Protein AF-A0A6G4CNN3-F1 (afdb_monomer_lite)

Organism: Clostridium botulinum (NCBI:txid1491)

pLDDT: mean 76.94, std 12.91, range [40.16, 95.25]

Sequence (153 aa):
MSLQIGDLIPLQGLTKEDKKKLVNIVNKAEANQSTIKTNIINSLNNKLKTNLKTDSSWIDIQNAINSTTVVNHAKGMFYGSSPYEIKINFKPNVIILKNNANGNIDKWCYPEDTFEHHNTISINRYDNYTSLSYRYANGGTLNLDGYSWEVWE

Secondary structure (DSSP, 8-state):
----GGG-TT-TT--HHHHHHHHHHHHHHHHHHHHHHHHHHHHHHHHH-----TT--HHHHHHHHHH-----EEEEE--SBS-EEE--SS--SEEEEEETTT--EEEEE-SS----TT-SEEEEE-SS-EEEEE-SSS-PPPB-TTEEEEEE-

Structure (mmCIF, N/CA/C/O backbone):
data_AF-A0A6G4CNN3-F1
#
_entry.id   AF-A0A6G4CNN3-F1
#
loop_
_atom_site.group_PDB
_atom_site.id
_atom_site.type_symbol
_atom_site.label_atom_id
_atom_site.label_alt_id
_atom_site.label_comp_id
_atom_site.label_asym_id
_atom_site.label_entity_id
_atom_site.label_seq_id
_atom_site.pdbx_PDB_ins_code
_atom_site.Cartn_x
_atom_site.Cartn_y
_atom_site.Cartn_z
_atom_site.occupancy
_atom_site.B_iso_or_equiv
_atom_site.auth_seq_id
_atom_site.auth_comp_id
_atom_site.auth_asym_id
_atom_site.auth_atom_id
_atom_site.pdbx_PDB_model_num
ATOM 1 N N . MET A 1 1 ? -25.357 1.302 20.147 1.00 57.38 1 MET A N 1
ATOM 2 C CA . MET A 1 1 ? -26.498 0.953 21.024 1.00 57.38 1 MET A CA 1
ATOM 3 C C . MET A 1 1 ? -26.129 1.466 22.413 1.00 57.38 1 MET A C 1
ATOM 5 O O . MET A 1 1 ? -24.951 1.684 22.622 1.00 57.38 1 MET A O 1
ATOM 9 N N . SER A 1 2 ? -27.062 1.789 23.306 1.00 67.44 2 SER A N 1
ATOM 10 C CA . SER A 1 2 ? -26.706 2.127 24.695 1.00 67.44 2 SER A CA 1
ATOM 11 C C . SER A 1 2 ? -27.382 1.119 25.599 1.00 67.44 2 SER A C 1
ATOM 13 O O . SER A 1 2 ? -28.610 1.012 25.548 1.00 67.44 2 SER A O 1
ATOM 15 N N . LEU A 1 3 ? -26.609 0.407 26.409 1.00 73.62 3 LEU A N 1
ATOM 16 C CA . LEU A 1 3 ? -27.160 -0.503 27.399 1.00 73.62 3 LEU A CA 1
ATOM 17 C C . LEU A 1 3 ? -27.951 0.278 28.444 1.00 73.62 3 LEU A C 1
ATOM 19 O O . LEU A 1 3 ? -27.566 1.376 28.867 1.00 73.62 3 LEU A O 1
ATOM 23 N N . GLN A 1 4 ? -29.051 -0.321 28.873 1.00 76.06 4 GLN A N 1
ATOM 24 C CA . GLN A 1 4 ? -29.856 0.113 29.998 1.00 76.06 4 GLN A CA 1
ATOM 25 C C . GLN A 1 4 ? -29.676 -0.849 31.175 1.00 76.06 4 GLN A C 1
ATOM 27 O O . GLN A 1 4 ? -29.253 -1.991 31.036 1.00 76.06 4 GLN A O 1
ATOM 32 N N . ILE A 1 5 ? -30.028 -0.397 32.381 1.00 61.31 5 ILE A N 1
ATOM 33 C CA . ILE A 1 5 ? -29.951 -1.231 33.596 1.00 61.31 5 ILE A CA 1
ATOM 34 C C . ILE A 1 5 ? -30.815 -2.500 33.457 1.00 61.31 5 ILE A C 1
ATOM 36 O O . ILE A 1 5 ? -30.475 -3.537 34.028 1.00 61.31 5 ILE A O 1
ATOM 40 N N . GLY A 1 6 ? -31.896 -2.423 32.6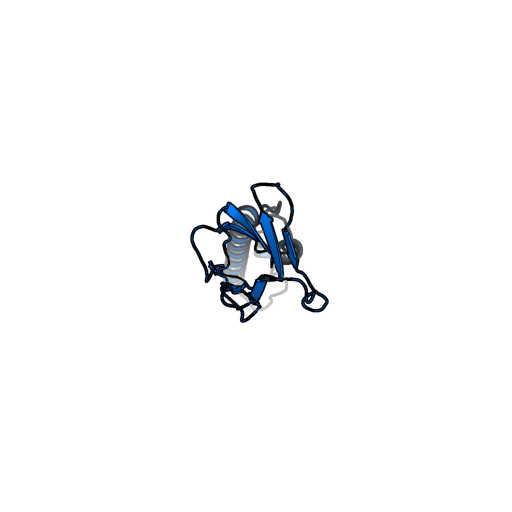72 1.00 65.00 6 GLY A N 1
ATOM 41 C CA . GLY A 1 6 ? -32.757 -3.553 32.321 1.00 65.00 6 GLY A CA 1
ATOM 42 C C . GLY A 1 6 ? -32.074 -4.639 31.486 1.00 65.00 6 GLY A C 1
ATOM 43 O O . GLY A 1 6 ? -32.604 -5.734 31.408 1.00 65.00 6 GLY A O 1
ATOM 44 N N . ASP A 1 7 ? -30.883 -4.399 30.939 1.00 67.06 7 ASP A N 1
ATOM 45 C CA . ASP A 1 7 ? -30.147 -5.402 30.160 1.00 67.06 7 ASP A CA 1
ATOM 46 C C . ASP A 1 7 ? -29.249 -6.288 31.054 1.00 67.06 7 ASP A C 1
ATOM 48 O O . ASP A 1 7 ? -28.729 -7.311 30.619 1.00 67.06 7 ASP A O 1
ATOM 52 N N . LEU A 1 8 ? -29.094 -5.938 32.343 1.00 64.06 8 LEU A N 1
ATOM 53 C CA . LEU A 1 8 ? -28.250 -6.637 33.330 1.00 64.06 8 LEU A CA 1
ATOM 54 C C . LEU A 1 8 ? -29.024 -7.638 34.218 1.00 64.06 8 LEU A C 1
ATOM 56 O O . LEU A 1 8 ? -28.629 -7.912 35.360 1.00 64.06 8 LEU A O 1
ATOM 60 N N . ILE A 1 9 ? -30.143 -8.178 33.724 1.00 57.53 9 ILE A N 1
ATOM 61 C CA . ILE A 1 9 ? -31.110 -8.978 34.502 1.00 57.53 9 ILE A CA 1
ATOM 62 C C . ILE A 1 9 ? -30.532 -10.232 35.208 1.00 57.53 9 ILE A C 1
ATOM 64 O O . ILE A 1 9 ? -31.046 -10.533 36.287 1.00 57.53 9 ILE A O 1
ATOM 68 N N . PRO A 1 10 ? -29.450 -10.922 34.773 1.00 62.94 10 PRO A N 1
ATOM 69 C CA . PRO A 1 10 ? -28.982 -12.105 35.501 1.00 62.94 10 PRO A CA 1
ATOM 70 C C . PRO A 1 10 ? -27.947 -11.816 36.606 1.00 62.94 10 PRO A C 1
ATOM 72 O O . PRO A 1 10 ? -27.576 -12.734 37.332 1.00 62.94 10 PRO A O 1
ATOM 75 N N . LEU A 1 11 ? -27.477 -10.573 36.788 1.00 62.88 11 LEU A N 1
ATOM 76 C CA . LEU A 1 11 ? -26.465 -10.253 37.808 1.00 62.88 11 LEU A CA 1
ATOM 77 C C . LEU A 1 11 ? -27.096 -10.166 39.212 1.00 62.88 11 LEU A C 1
ATOM 79 O O . LEU A 1 11 ? -27.399 -9.075 39.714 1.00 62.88 11 LEU A O 1
ATOM 83 N N . GLN A 1 12 ? -27.358 -11.320 39.828 1.00 68.12 12 GLN A N 1
ATOM 84 C CA . GLN A 1 12 ? -27.748 -11.429 41.236 1.00 68.12 12 GLN A CA 1
ATOM 85 C C . GLN A 1 12 ? -26.553 -11.085 42.145 1.00 68.12 12 GLN A C 1
ATOM 87 O O . GLN A 1 12 ? -25.416 -11.425 41.835 1.00 68.12 12 GLN A O 1
ATOM 92 N N . GLY A 1 13 ? -26.800 -10.369 43.249 1.00 72.31 13 GLY A N 1
ATOM 93 C CA . GLY A 1 13 ? -25.769 -9.972 44.224 1.00 72.31 13 GLY A CA 1
ATOM 94 C C . GLY A 1 13 ? -25.164 -8.569 44.050 1.00 72.31 13 GLY A C 1
ATOM 95 O O . GLY A 1 13 ? -24.485 -8.099 44.956 1.00 72.31 13 GLY A O 1
ATOM 96 N N . LEU A 1 14 ? -25.443 -7.862 42.946 1.00 78.62 14 LEU A N 1
ATOM 97 C CA . LEU A 1 14 ? -25.019 -6.466 42.743 1.00 78.62 14 LEU A CA 1
ATOM 98 C C . LEU A 1 14 ? -26.131 -5.471 43.084 1.00 78.62 14 LEU A C 1
ATOM 100 O O . LEU A 1 14 ? -27.294 -5.666 42.709 1.00 78.62 14 LEU A O 1
ATOM 104 N N . THR A 1 15 ? -25.766 -4.364 43.736 1.00 83.38 15 THR A N 1
ATOM 105 C CA . THR A 1 15 ? -26.711 -3.283 44.035 1.00 83.38 15 THR A CA 1
ATOM 106 C C . THR A 1 15 ? -27.157 -2.570 42.751 1.00 83.38 15 THR A C 1
ATOM 108 O O . THR A 1 15 ? -26.504 -2.641 41.707 1.00 83.38 15 THR A O 1
ATOM 111 N N . LYS A 1 16 ? -28.278 -1.835 42.807 1.00 82.12 16 LYS A N 1
ATOM 112 C CA . LYS A 1 16 ? -28.739 -1.003 41.675 1.00 82.12 16 LYS A CA 1
ATOM 113 C C . LYS A 1 16 ? -27.676 0.010 41.233 1.00 82.12 16 LYS A C 1
ATOM 115 O O . LYS A 1 16 ? -27.575 0.323 40.048 1.00 82.12 16 LYS A O 1
ATOM 120 N N . GLU A 1 17 ? -26.890 0.510 42.178 1.00 83.94 17 GLU A N 1
ATOM 121 C CA . GLU A 1 17 ? -25.850 1.498 41.923 1.00 83.94 17 GLU A CA 1
ATOM 122 C C . GLU A 1 17 ? -24.632 0.883 41.227 1.00 83.94 17 GLU A C 1
ATOM 124 O O . GLU A 1 17 ? -24.115 1.465 40.272 1.00 83.94 17 GLU A O 1
ATOM 129 N N . ASP A 1 18 ? -24.248 -0.338 41.600 1.00 82.88 18 ASP A N 1
ATOM 130 C CA . ASP A 1 18 ? -23.190 -1.082 40.908 1.00 82.88 18 ASP A CA 1
ATOM 131 C C . ASP A 1 18 ? -23.599 -1.432 39.476 1.00 82.88 18 ASP A C 1
ATOM 133 O O . ASP A 1 18 ? -22.823 -1.237 38.539 1.00 82.88 18 ASP A O 1
ATOM 137 N N . LYS A 1 19 ? -24.858 -1.841 39.271 1.00 83.81 19 LYS A N 1
ATOM 138 C CA . LYS A 1 19 ? -25.412 -2.067 37.926 1.00 83.81 19 LYS A CA 1
ATOM 139 C C . LYS A 1 19 ? -25.351 -0.798 37.074 1.00 83.81 19 LYS A C 1
ATOM 141 O O . LYS A 1 19 ? -24.935 -0.855 35.920 1.00 83.81 19 LYS A O 1
ATOM 146 N N . LYS A 1 20 ? -25.682 0.366 37.641 1.00 85.06 20 LYS A N 1
ATOM 147 C CA . LYS A 1 20 ? -25.575 1.660 36.946 1.00 85.06 20 LYS A CA 1
ATOM 148 C C . LYS A 1 20 ? -24.126 2.010 36.588 1.00 85.06 20 LYS A C 1
ATOM 150 O O . LYS A 1 20 ? -23.875 2.487 35.482 1.00 85.06 20 LYS A O 1
ATOM 155 N N . LYS A 1 21 ? -23.167 1.766 37.489 1.00 86.62 21 LYS A N 1
ATOM 156 C CA . LYS A 1 21 ? -21.734 1.975 37.216 1.00 86.62 21 LYS A CA 1
ATOM 157 C C . LYS A 1 21 ? -21.254 1.091 36.064 1.00 86.62 21 LYS A C 1
ATOM 159 O O . LYS A 1 21 ? -20.591 1.602 35.166 1.00 86.62 21 LYS A O 1
ATOM 164 N N . LEU A 1 22 ? -21.642 -0.184 36.045 1.00 86.25 22 LEU A N 1
ATOM 165 C CA . LEU A 1 22 ? -21.301 -1.114 34.965 1.00 86.25 22 LEU A CA 1
ATOM 166 C C . LEU A 1 22 ? -21.886 -0.672 33.621 1.00 86.25 22 LEU A C 1
ATOM 168 O O . LEU A 1 22 ? -21.140 -0.573 32.651 1.00 86.25 22 LEU A O 1
ATOM 172 N N . VAL A 1 23 ? -23.173 -0.312 33.573 1.00 87.88 23 VAL A N 1
ATOM 173 C CA . VAL A 1 23 ? -23.802 0.236 32.356 1.00 87.88 23 VAL A CA 1
ATOM 174 C C . VAL A 1 23 ? -23.040 1.458 31.841 1.00 87.88 23 VAL A C 1
ATOM 176 O O . VAL A 1 23 ? -22.731 1.548 30.656 1.00 87.88 23 VAL A O 1
ATOM 179 N N . ASN A 1 24 ? -22.680 2.387 32.730 1.00 87.75 24 ASN A N 1
ATOM 180 C CA . ASN A 1 24 ? -21.927 3.580 32.347 1.00 87.75 24 ASN A CA 1
ATOM 181 C C . ASN A 1 24 ? -20.535 3.248 31.793 1.00 87.75 24 ASN A C 1
ATOM 183 O O . ASN A 1 24 ? -20.085 3.906 30.856 1.00 87.75 24 ASN A O 1
ATOM 187 N N . ILE A 1 25 ? -19.847 2.258 32.370 1.00 88.62 25 ILE A N 1
ATOM 188 C CA . ILE A 1 25 ? -18.540 1.799 31.883 1.00 88.62 25 ILE A CA 1
ATOM 189 C C . ILE A 1 25 ? -18.684 1.206 30.482 1.00 88.62 25 ILE A C 1
ATOM 191 O O . ILE A 1 25 ? -17.935 1.599 29.589 1.00 88.62 25 ILE A O 1
ATOM 195 N N . VAL A 1 26 ? -19.661 0.320 30.268 1.00 89.38 26 VAL A N 1
ATOM 196 C CA . VAL A 1 26 ? -19.856 -0.320 28.961 1.00 89.38 26 VAL A CA 1
ATOM 197 C C . VAL A 1 26 ? -20.250 0.707 27.902 1.00 89.38 26 VAL A C 1
ATOM 199 O O . VAL A 1 26 ? -19.613 0.764 26.856 1.00 89.38 26 VAL A O 1
ATOM 202 N N . ASN A 1 27 ? -21.191 1.607 28.198 1.00 88.31 27 ASN A N 1
ATOM 203 C CA . ASN A 1 27 ? -21.597 2.658 27.259 1.00 88.31 27 ASN A CA 1
ATOM 204 C C . ASN A 1 27 ? -20.426 3.581 26.874 1.00 88.31 27 ASN A C 1
ATOM 206 O O . ASN A 1 27 ? -20.294 3.971 25.713 1.00 88.31 27 ASN A O 1
ATOM 210 N N . LYS A 1 28 ? -19.540 3.915 27.824 1.00 91.00 28 LYS A N 1
ATOM 211 C CA . LYS A 1 28 ? -18.312 4.674 27.529 1.00 91.00 28 LYS A CA 1
ATOM 212 C C . LYS A 1 28 ? -17.335 3.873 26.669 1.00 91.00 28 LYS A C 1
ATOM 214 O O . LYS A 1 28 ? -16.737 4.436 25.755 1.00 91.00 28 LYS A O 1
ATOM 219 N N . ALA A 1 29 ? -17.168 2.581 26.945 1.00 88.56 29 ALA A N 1
ATOM 220 C CA . ALA A 1 29 ? -16.302 1.711 26.157 1.00 88.56 29 ALA A CA 1
ATOM 221 C C . ALA A 1 29 ? -16.805 1.570 24.709 1.00 88.56 29 ALA A C 1
ATOM 223 O O . ALA A 1 29 ? -16.012 1.702 23.778 1.00 88.56 29 ALA A O 1
ATOM 224 N N . GLU A 1 30 ? -18.112 1.393 24.508 1.00 88.69 30 GLU A N 1
ATOM 225 C CA . GLU A 1 30 ? -18.734 1.327 23.181 1.00 88.69 30 GLU A CA 1
ATOM 226 C C . GLU A 1 30 ? -18.588 2.643 22.407 1.00 88.69 30 GLU A C 1
ATOM 228 O O . GLU A 1 30 ? -18.204 2.637 21.237 1.00 88.69 30 GLU A O 1
ATOM 233 N N . ALA A 1 31 ? -18.813 3.788 23.061 1.00 88.44 31 ALA A N 1
ATOM 234 C CA . ALA A 1 31 ? -18.610 5.098 22.443 1.00 88.44 31 ALA A CA 1
ATOM 235 C C . ALA A 1 31 ? -17.143 5.319 22.025 1.00 88.44 31 ALA A C 1
ATOM 237 O O . ALA A 1 31 ? -16.868 5.790 20.915 1.00 88.44 31 ALA A O 1
ATOM 238 N N . ASN A 1 32 ? -16.192 4.929 22.882 1.00 91.31 32 ASN A N 1
ATOM 239 C CA . ASN A 1 32 ? -14.764 4.999 22.573 1.00 91.31 32 ASN A CA 1
ATOM 240 C C . ASN A 1 32 ? -14.402 4.092 21.392 1.00 91.31 32 ASN A C 1
ATOM 242 O O . ASN A 1 32 ? -13.714 4.530 20.470 1.00 91.31 32 ASN A O 1
ATOM 246 N N . GLN A 1 33 ? -14.897 2.853 21.380 1.00 91.19 33 GLN A N 1
ATOM 247 C CA . GLN A 1 33 ? -14.668 1.910 20.288 1.00 91.19 33 GLN A CA 1
ATOM 248 C C . GLN A 1 33 ? -15.217 2.447 1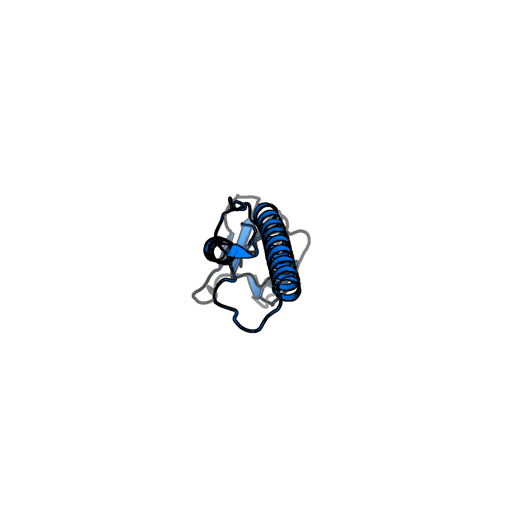8.959 1.00 91.19 33 GLN A C 1
ATOM 250 O O . GLN A 1 33 ? -14.508 2.410 17.952 1.00 91.19 33 GLN A O 1
ATOM 255 N N . SER A 1 34 ? -16.424 3.021 18.964 1.00 90.12 34 SER A N 1
ATOM 256 C CA . SER A 1 34 ? -17.040 3.624 17.777 1.00 90.12 34 SER A CA 1
ATOM 257 C C . SER A 1 34 ? -16.225 4.809 17.250 1.00 90.12 34 SER A C 1
ATOM 259 O O . SER A 1 34 ? -16.041 4.961 16.038 1.00 90.12 34 SER A O 1
ATOM 261 N N . THR A 1 35 ? -15.694 5.635 18.155 1.00 93.31 35 THR A N 1
ATOM 262 C CA . THR A 1 35 ? -14.836 6.778 17.810 1.00 93.31 35 THR A CA 1
ATOM 263 C C . THR A 1 35 ? -13.528 6.309 17.173 1.00 93.31 35 THR A C 1
ATOM 265 O O . THR A 1 35 ? -13.158 6.777 16.097 1.00 93.31 35 THR A O 1
ATOM 268 N N . ILE A 1 36 ? -12.851 5.334 17.789 1.00 93.69 36 ILE A N 1
ATOM 269 C CA . ILE A 1 36 ? -11.599 4.764 17.269 1.00 93.69 36 ILE A CA 1
ATOM 270 C C . ILE A 1 36 ? -11.827 4.138 15.891 1.00 93.69 36 ILE A C 1
ATOM 272 O O . ILE A 1 36 ? -11.077 4.419 14.957 1.00 93.69 36 ILE A O 1
ATOM 276 N N . LYS A 1 37 ? -12.888 3.340 15.737 1.00 94.62 37 LYS A N 1
ATOM 277 C CA . LYS A 1 37 ? -13.238 2.704 14.463 1.00 94.62 37 LYS A CA 1
ATOM 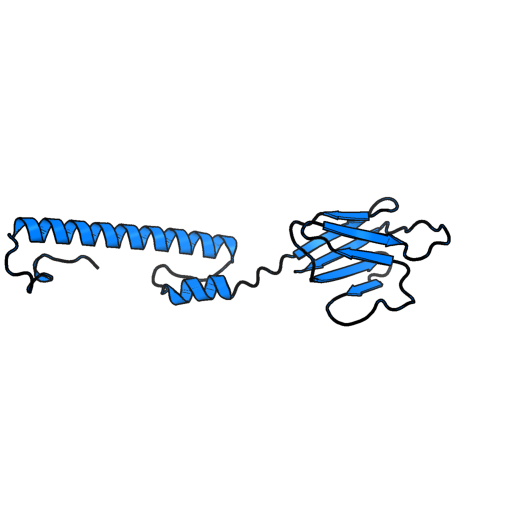278 C C . LYS A 1 37 ? -13.467 3.741 13.359 1.00 94.62 37 LYS A C 1
ATOM 280 O O . LYS A 1 37 ? -12.944 3.586 12.259 1.00 94.62 37 LYS A O 1
ATOM 285 N N . THR A 1 38 ? -14.177 4.825 13.666 1.00 94.56 38 THR A N 1
ATOM 286 C CA . THR A 1 38 ? -14.405 5.935 12.726 1.00 94.56 38 THR A CA 1
ATOM 287 C C . THR A 1 38 ? -13.092 6.601 12.309 1.00 94.56 38 THR A C 1
ATOM 289 O O . THR A 1 38 ? -12.864 6.822 11.122 1.00 94.56 38 THR A O 1
ATOM 292 N N . ASN A 1 39 ? -12.186 6.860 13.256 1.00 95.25 39 ASN A N 1
ATOM 293 C CA . ASN A 1 39 ? -10.876 7.449 12.962 1.00 95.25 39 ASN A CA 1
ATOM 294 C C . ASN A 1 39 ? -10.013 6.544 12.065 1.00 95.25 39 ASN A C 1
ATOM 296 O O . ASN A 1 39 ? -9.339 7.038 11.156 1.00 95.25 39 ASN A O 1
ATOM 300 N N . ILE A 1 40 ? -10.059 5.227 12.292 1.00 94.31 40 ILE A N 1
ATOM 301 C CA . ILE A 1 40 ? -9.387 4.234 11.446 1.00 94.31 40 ILE A CA 1
ATOM 302 C C . ILE A 1 40 ? -9.968 4.268 10.029 1.00 94.31 40 ILE A C 1
ATOM 304 O O . ILE A 1 40 ? -9.211 4.429 9.076 1.00 94.31 40 ILE A O 1
ATOM 308 N N . ILE A 1 41 ? -11.296 4.193 9.885 1.00 94.88 41 ILE A N 1
ATOM 309 C CA . ILE A 1 41 ? -11.979 4.246 8.582 1.00 94.88 41 ILE A CA 1
ATOM 310 C C . ILE A 1 41 ? -11.618 5.524 7.819 1.00 94.88 41 ILE A C 1
ATOM 312 O O . ILE A 1 41 ? -11.231 5.450 6.656 1.00 94.88 41 ILE A O 1
ATOM 316 N N . ASN A 1 42 ? -11.674 6.685 8.475 1.00 93.75 42 ASN A N 1
ATOM 317 C CA . ASN A 1 42 ? -11.319 7.963 7.856 1.00 93.75 42 ASN A CA 1
ATOM 318 C C . ASN A 1 42 ? -9.866 7.966 7.364 1.00 93.75 42 ASN A C 1
ATOM 320 O O . ASN A 1 42 ? -9.578 8.416 6.255 1.00 93.75 42 ASN A O 1
ATOM 324 N N . SER A 1 43 ? -8.947 7.423 8.165 1.00 92.75 43 SER A N 1
ATOM 325 C CA . SER A 1 43 ? -7.533 7.323 7.796 1.00 92.75 43 SER A CA 1
ATOM 326 C C . SER A 1 43 ? -7.316 6.393 6.600 1.00 92.75 43 SER A C 1
ATOM 328 O O . SER A 1 43 ? -6.562 6.740 5.688 1.00 92.75 43 SER A O 1
ATOM 330 N N . LEU A 1 44 ? -7.995 5.242 6.579 1.00 90.88 44 LEU A N 1
ATOM 331 C CA . LEU A 1 44 ? -7.925 4.274 5.484 1.00 90.88 44 LEU A CA 1
ATOM 332 C C . LEU A 1 44 ? -8.524 4.845 4.196 1.00 90.88 44 LEU A C 1
ATOM 334 O O . LEU A 1 44 ? -7.843 4.850 3.177 1.00 90.88 44 LEU A O 1
ATOM 338 N N . ASN A 1 45 ? -9.723 5.430 4.242 1.00 90.31 45 ASN A N 1
ATOM 339 C CA . ASN A 1 45 ? -10.353 6.054 3.073 1.00 90.31 45 ASN A CA 1
ATOM 340 C C . ASN A 1 45 ? -9.484 7.182 2.493 1.00 90.31 45 ASN A C 1
ATOM 342 O O . ASN A 1 45 ? -9.332 7.292 1.276 1.00 90.31 45 ASN A O 1
ATOM 346 N N . ASN A 1 46 ? -8.846 7.990 3.345 1.00 87.12 46 ASN A N 1
ATOM 347 C CA . ASN A 1 46 ? -7.969 9.0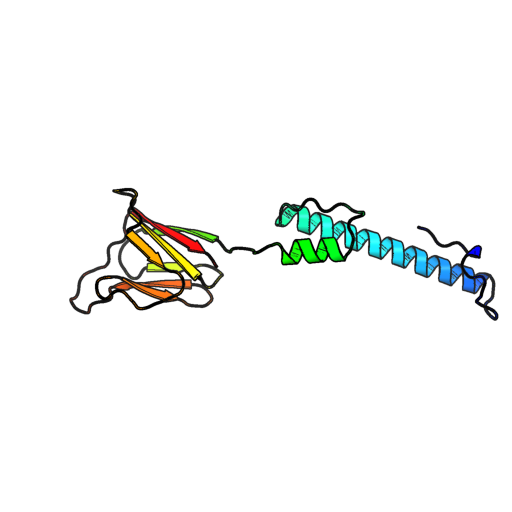67 2.888 1.00 87.12 46 ASN A CA 1
ATOM 348 C C . ASN A 1 46 ? -6.714 8.547 2.173 1.00 87.12 46 ASN A C 1
ATOM 350 O O . ASN A 1 46 ? -6.372 9.066 1.103 1.00 87.12 46 ASN A O 1
ATOM 354 N N . LYS A 1 47 ? -6.042 7.544 2.761 1.00 84.62 47 LYS A N 1
ATOM 355 C CA . LYS A 1 47 ? -4.766 7.000 2.267 1.00 84.62 47 LYS A CA 1
ATOM 356 C C . LYS A 1 47 ? -4.932 6.019 1.112 1.00 84.62 47 LYS A C 1
ATOM 358 O O . LYS A 1 47 ? -4.193 6.096 0.141 1.00 84.62 47 LYS A O 1
ATOM 363 N N . LEU A 1 48 ? -5.887 5.107 1.235 1.00 83.50 48 LEU A N 1
ATOM 364 C CA . LEU A 1 48 ? -6.056 3.949 0.358 1.00 83.50 48 LEU A CA 1
ATOM 365 C C . LEU A 1 48 ? -7.212 4.124 -0.635 1.00 83.50 48 LEU A C 1
ATOM 367 O O . LEU A 1 48 ? -7.456 3.238 -1.445 1.00 83.50 48 LEU A O 1
ATOM 371 N N . LYS A 1 49 ? -7.935 5.254 -0.574 1.00 82.69 49 LYS A N 1
ATOM 372 C CA . LYS A 1 49 ? -9.111 5.543 -1.418 1.00 82.69 49 LYS A CA 1
ATOM 373 C C . LYS A 1 49 ? -10.189 4.454 -1.347 1.00 82.69 49 LYS A C 1
ATOM 375 O O . LYS A 1 49 ? -10.892 4.194 -2.317 1.00 82.69 49 LYS A O 1
ATOM 380 N N . THR A 1 50 ? -10.324 3.828 -0.182 1.00 83.56 50 THR A N 1
ATOM 381 C CA . THR A 1 50 ? -11.368 2.839 0.096 1.00 83.56 50 THR A CA 1
ATOM 382 C C . THR A 1 50 ? -12.739 3.509 0.248 1.00 83.56 50 THR A C 1
ATOM 384 O O . THR A 1 50 ? -12.832 4.712 0.486 1.00 83.56 50 THR A O 1
ATOM 387 N N . ASN A 1 51 ? -13.811 2.715 0.151 1.00 88.62 51 ASN A N 1
ATOM 388 C CA . ASN A 1 51 ? -15.204 3.157 0.329 1.00 88.62 51 ASN A CA 1
ATOM 389 C C . ASN A 1 51 ? -15.820 2.622 1.637 1.00 88.62 51 ASN A C 1
ATOM 391 O O . ASN A 1 51 ? -17.010 2.302 1.686 1.00 88.62 51 ASN A O 1
ATOM 395 N N . LEU A 1 52 ? -15.006 2.474 2.689 1.00 92.44 52 LEU A N 1
ATOM 396 C CA . LEU A 1 52 ? -15.477 1.991 3.987 1.00 92.44 52 LEU A CA 1
ATOM 397 C C . LEU A 1 52 ? -16.433 3.012 4.610 1.00 92.44 52 LEU A C 1
ATOM 399 O O . LEU A 1 52 ? -16.195 4.220 4.566 1.00 92.44 52 LEU A O 1
ATOM 403 N N . LYS A 1 53 ? -17.500 2.515 5.226 1.00 93.69 53 LYS A N 1
ATOM 404 C CA . LYS A 1 53 ? -18.508 3.303 5.936 1.00 93.69 53 LYS A CA 1
ATOM 405 C C . LYS A 1 53 ? -18.392 3.051 7.436 1.00 93.69 53 LYS A C 1
ATOM 407 O O . LYS A 1 53 ? -17.805 2.064 7.866 1.00 93.69 53 LYS A O 1
ATOM 412 N N . THR A 1 54 ? -18.950 3.931 8.261 1.00 88.44 54 THR A N 1
ATOM 413 C CA . THR A 1 54 ? -18.888 3.814 9.733 1.00 88.44 54 THR A CA 1
ATOM 414 C C . THR A 1 54 ? -19.538 2.529 10.270 1.00 88.44 54 THR A C 1
ATOM 416 O O . THR A 1 54 ? -19.126 1.998 11.309 1.00 88.44 54 THR A O 1
ATOM 419 N N . ASP A 1 55 ? -20.500 1.978 9.533 1.00 88.06 55 ASP A N 1
ATOM 420 C CA . ASP A 1 55 ? -21.155 0.695 9.787 1.00 88.06 55 ASP A CA 1
ATOM 421 C C . ASP A 1 55 ? -20.396 -0.523 9.227 1.00 88.06 55 ASP A C 1
ATOM 423 O O . ASP A 1 55 ? -20.710 -1.641 9.629 1.00 88.06 55 ASP A O 1
ATOM 427 N N . SER A 1 56 ? -19.351 -0.341 8.404 1.00 91.38 56 SER A N 1
ATOM 428 C CA . SER A 1 56 ? -18.514 -1.437 7.886 1.00 91.38 56 SER A CA 1
ATOM 429 C C . SER A 1 56 ? -17.980 -2.312 9.014 1.00 91.38 56 SER A C 1
ATOM 431 O O . SER A 1 56 ? -17.538 -1.811 10.046 1.00 91.38 56 SER A O 1
ATOM 433 N N . SER A 1 57 ? -18.009 -3.627 8.847 1.00 93.62 57 SER A N 1
ATOM 434 C CA . SER A 1 57 ? -17.547 -4.558 9.875 1.00 93.62 57 SER A CA 1
ATOM 435 C C . SER A 1 57 ? -16.022 -4.499 10.058 1.00 93.62 57 SER A C 1
ATOM 437 O O . SER A 1 57 ? -15.289 -3.974 9.219 1.00 93.62 57 SER A O 1
ATOM 439 N N . TRP A 1 58 ? -15.509 -5.054 11.161 1.00 93.06 58 TRP A N 1
ATOM 440 C CA . TRP A 1 58 ? -14.057 -5.179 11.345 1.00 93.06 58 TRP A CA 1
ATOM 441 C C . TRP A 1 58 ? -13.404 -6.056 10.272 1.00 93.06 58 TRP A C 1
ATOM 443 O O . TRP A 1 58 ? -12.267 -5.784 9.894 1.00 93.06 58 TRP A O 1
ATOM 453 N N . ILE A 1 59 ? -14.127 -7.053 9.747 1.00 92.94 59 ILE A N 1
ATOM 454 C CA . ILE A 1 59 ? -13.621 -7.887 8.655 1.00 92.94 59 ILE A CA 1
ATOM 455 C C . ILE A 1 59 ? -13.552 -7.102 7.340 1.00 92.94 59 ILE A C 1
ATOM 457 O O . ILE A 1 59 ? -12.578 -7.248 6.613 1.00 92.94 59 ILE A O 1
ATOM 461 N N . ASP A 1 60 ? -14.490 -6.185 7.072 1.00 92.25 60 ASP A N 1
ATOM 462 C CA . ASP A 1 60 ? -14.406 -5.290 5.906 1.00 92.25 60 ASP A CA 1
ATOM 463 C C . ASP A 1 60 ? -13.192 -4.360 6.004 1.00 92.25 60 ASP A C 1
ATOM 465 O O . ASP A 1 60 ? -12.479 -4.159 5.024 1.00 92.25 60 ASP A O 1
ATOM 469 N N . ILE A 1 61 ? -12.923 -3.822 7.200 1.00 92.31 61 ILE A N 1
ATOM 470 C CA . ILE A 1 61 ? -11.742 -2.988 7.467 1.00 92.31 61 ILE A CA 1
ATOM 471 C C . ILE A 1 61 ? -10.457 -3.793 7.237 1.00 92.31 61 ILE A C 1
ATOM 473 O O . ILE A 1 61 ? -9.536 -3.312 6.580 1.00 92.31 61 ILE A O 1
ATOM 477 N N . GLN A 1 62 ? -10.395 -5.024 7.749 1.00 89.38 62 GLN A N 1
ATOM 478 C CA . GLN A 1 62 ? -9.248 -5.908 7.553 1.00 89.38 62 GLN A CA 1
ATOM 479 C C . GLN A 1 62 ? -9.059 -6.269 6.076 1.00 89.38 62 GLN A C 1
ATOM 481 O O . GLN A 1 62 ? -7.944 -6.208 5.566 1.00 89.38 62 GLN A O 1
ATOM 486 N N . ASN A 1 63 ? -10.141 -6.595 5.373 1.00 87.81 63 ASN A N 1
ATOM 487 C CA . ASN A 1 63 ? -10.106 -6.887 3.947 1.00 87.81 63 ASN A CA 1
ATOM 488 C C . ASN A 1 63 ? -9.657 -5.671 3.143 1.00 87.81 63 ASN A C 1
ATOM 490 O O . ASN A 1 63 ? -8.867 -5.835 2.225 1.00 87.81 63 ASN A O 1
ATOM 494 N N . ALA A 1 64 ? -10.077 -4.459 3.508 1.00 86.94 64 ALA A N 1
ATOM 495 C CA . ALA A 1 64 ? -9.591 -3.240 2.874 1.00 86.94 64 ALA A CA 1
ATOM 496 C C . ALA A 1 64 ? -8.069 -3.090 3.033 1.00 86.94 64 ALA A C 1
ATOM 498 O O . ALA A 1 64 ? -7.383 -2.860 2.042 1.00 86.94 64 ALA A O 1
ATOM 499 N N . ILE A 1 65 ? -7.534 -3.314 4.240 1.00 85.62 65 ILE A N 1
ATOM 500 C CA . ILE A 1 65 ? -6.085 -3.296 4.511 1.00 85.62 65 ILE A CA 1
ATOM 501 C C . ILE A 1 65 ? -5.350 -4.377 3.703 1.00 85.62 65 ILE A C 1
ATOM 503 O O . ILE A 1 65 ? -4.326 -4.103 3.087 1.00 85.62 65 ILE A O 1
ATOM 507 N N . ASN A 1 66 ? -5.877 -5.601 3.666 1.00 79.81 66 ASN A N 1
ATOM 508 C CA . ASN A 1 66 ? -5.242 -6.717 2.960 1.00 79.81 66 ASN A CA 1
ATOM 509 C C . ASN A 1 66 ? -5.362 -6.601 1.433 1.00 79.81 66 ASN A C 1
ATOM 511 O O . ASN A 1 66 ? -4.492 -7.071 0.707 1.00 79.81 66 ASN A O 1
ATOM 515 N N . SER A 1 67 ? -6.442 -5.989 0.941 1.00 70.00 67 SER A N 1
ATOM 516 C CA . SER A 1 67 ? -6.682 -5.767 -0.488 1.00 70.00 67 SER A CA 1
ATOM 517 C C . SER A 1 67 ? -5.776 -4.691 -1.070 1.00 70.00 67 SER A C 1
ATOM 519 O O . SER A 1 67 ? -5.568 -4.657 -2.282 1.00 70.00 67 SER A O 1
ATOM 521 N N . THR A 1 68 ? -5.194 -3.837 -0.222 1.00 64.88 68 THR A N 1
ATOM 522 C CA . THR A 1 68 ? -4.133 -2.947 -0.664 1.00 64.88 68 THR A CA 1
ATOM 523 C C . THR A 1 68 ? -2.837 -3.720 -0.784 1.00 64.88 68 THR A C 1
ATOM 525 O O . THR A 1 68 ? -2.020 -3.769 0.130 1.00 64.88 68 THR A O 1
ATOM 528 N N . THR A 1 69 ? -2.621 -4.276 -1.971 1.00 58.12 69 THR A N 1
ATOM 529 C CA . THR A 1 69 ? -1.273 -4.338 -2.522 1.00 58.12 69 THR A CA 1
ATOM 530 C C . THR A 1 69 ? -0.834 -2.891 -2.693 1.00 58.12 69 THR A C 1
ATOM 532 O O . THR A 1 69 ? -1.162 -2.227 -3.674 1.00 58.12 69 THR A O 1
ATOM 535 N N . VAL A 1 70 ? -0.163 -2.345 -1.678 1.00 59.16 70 VAL A N 1
ATOM 536 C CA . VAL A 1 70 ? 0.603 -1.115 -1.858 1.00 59.16 70 VAL A CA 1
ATOM 537 C C . VAL A 1 70 ? 1.753 -1.506 -2.773 1.00 59.16 70 VAL A C 1
ATOM 539 O O . VAL A 1 70 ? 2.821 -1.883 -2.312 1.00 59.16 70 VAL A O 1
ATOM 542 N N . VAL A 1 71 ? 1.489 -1.508 -4.080 1.00 64.94 71 VAL A N 1
ATOM 543 C CA . VAL A 1 71 ? 2.534 -1.606 -5.089 1.00 64.94 71 VAL A CA 1
ATOM 544 C C . VAL A 1 71 ? 3.315 -0.316 -4.939 1.00 64.94 71 VAL A C 1
ATOM 546 O O . VAL A 1 71 ? 2.876 0.753 -5.379 1.00 64.94 71 VAL A O 1
ATOM 549 N N . ASN A 1 72 ? 4.426 -0.393 -4.215 1.00 74.81 72 ASN A N 1
ATOM 550 C CA . ASN A 1 72 ? 5.318 0.736 -4.105 1.00 74.81 72 ASN A CA 1
ATOM 551 C C . ASN A 1 72 ? 5.854 0.998 -5.504 1.00 74.81 72 ASN A C 1
ATOM 553 O O . ASN A 1 72 ? 6.437 0.121 -6.128 1.00 74.81 72 ASN A O 1
ATOM 557 N N . HIS A 1 73 ? 5.572 2.187 -6.021 1.00 85.12 73 HIS A N 1
ATOM 558 C CA . HIS A 1 73 ? 5.898 2.563 -7.382 1.00 85.12 73 HIS A CA 1
ATOM 559 C C . HIS A 1 73 ? 6.656 3.883 -7.371 1.00 85.12 73 HIS A C 1
ATOM 561 O O . HIS A 1 73 ? 6.234 4.856 -6.740 1.00 85.12 73 HIS A O 1
ATOM 567 N N . ALA A 1 74 ? 7.766 3.928 -8.096 1.00 86.06 74 ALA A N 1
ATOM 568 C CA . ALA A 1 74 ? 8.548 5.136 -8.277 1.00 86.06 74 ALA A CA 1
ATOM 569 C C . ALA A 1 74 ? 8.982 5.271 -9.734 1.00 86.06 74 ALA A C 1
ATOM 571 O O . ALA A 1 74 ? 9.167 4.285 -10.444 1.00 86.06 74 ALA A O 1
ATOM 572 N N . LYS A 1 75 ? 9.172 6.515 -10.170 1.00 89.88 75 LYS A N 1
ATOM 573 C CA . LYS A 1 75 ? 9.680 6.826 -11.502 1.00 89.88 75 LYS A CA 1
ATOM 574 C C . LYS A 1 75 ? 10.546 8.070 -11.483 1.00 89.88 75 LYS A C 1
ATOM 576 O O . LYS A 1 75 ? 10.378 8.934 -10.622 1.00 89.88 75 LYS A O 1
ATOM 581 N N . GLY A 1 76 ? 11.408 8.198 -12.475 1.00 88.62 76 GLY A N 1
ATOM 582 C CA . GLY A 1 76 ? 12.251 9.372 -12.628 1.00 88.62 76 GLY A CA 1
ATOM 583 C C . GLY A 1 76 ? 13.009 9.368 -13.940 1.00 88.62 76 GLY A C 1
ATOM 584 O O . GLY A 1 76 ? 12.705 8.597 -14.850 1.00 88.62 76 GLY A O 1
ATOM 585 N N . MET A 1 77 ? 13.985 10.266 -14.037 1.00 86.56 77 MET A N 1
ATOM 586 C CA . MET A 1 77 ? 14.868 10.371 -15.193 1.00 86.56 77 MET A CA 1
ATOM 587 C C . MET A 1 77 ? 16.323 10.355 -14.750 1.00 86.56 77 MET A C 1
ATOM 589 O O . MET A 1 77 ? 16.648 10.816 -13.653 1.00 86.56 77 MET A O 1
ATOM 593 N N . PHE A 1 78 ? 17.181 9.806 -15.600 1.00 84.12 78 PHE A N 1
ATOM 594 C CA . PHE A 1 78 ? 18.623 9.846 -15.417 1.00 84.12 78 PHE A CA 1
ATOM 595 C C . PHE A 1 78 ? 19.231 11.080 -16.084 1.00 84.12 78 PHE A C 1
ATOM 597 O O . PHE A 1 78 ? 18.818 11.489 -17.172 1.00 84.12 78 PHE A O 1
ATOM 604 N N . TYR A 1 79 ? 20.228 11.642 -15.400 1.00 77.50 79 TYR A N 1
ATOM 605 C CA . TYR A 1 79 ? 21.043 12.767 -15.844 1.00 77.50 79 TYR A CA 1
ATOM 606 C C . TYR A 1 79 ? 22.487 12.554 -15.364 1.00 77.50 79 TYR A C 1
ATOM 608 O O . TYR A 1 79 ? 22.693 12.165 -14.213 1.00 77.50 79 TYR A O 1
ATOM 616 N N . GLY A 1 80 ? 23.480 12.838 -16.198 1.00 71.50 80 GLY A N 1
ATOM 617 C CA . GLY A 1 80 ? 24.905 12.691 -15.910 1.00 71.50 80 GLY A CA 1
ATOM 618 C C . GLY A 1 80 ? 25.487 11.372 -16.409 1.00 71.50 80 GLY A C 1
ATOM 619 O O . GLY A 1 80 ? 24.926 10.737 -17.289 1.00 71.50 80 GLY A O 1
ATOM 620 N N . SER A 1 81 ? 26.622 10.952 -15.848 1.00 64.56 81 SER A N 1
ATOM 621 C CA . SER A 1 81 ? 27.339 9.715 -16.185 1.00 64.56 81 SER A CA 1
ATOM 622 C C . SER A 1 81 ? 27.522 8.806 -14.957 1.00 64.56 81 SER A C 1
ATOM 624 O O . SER A 1 81 ? 27.483 9.265 -13.819 1.00 64.56 81 SER A O 1
ATOM 626 N N . SER A 1 82 ? 27.679 7.500 -15.205 1.00 64.75 82 SER A N 1
ATOM 627 C CA . SER A 1 82 ? 27.796 6.401 -14.222 1.00 64.75 82 SER A CA 1
ATOM 628 C C . SER A 1 82 ? 28.725 6.659 -13.010 1.00 64.75 82 SER A C 1
ATOM 630 O O . SER A 1 82 ? 29.804 7.222 -13.204 1.00 64.75 82 SER A O 1
ATOM 632 N N . PRO A 1 83 ? 28.416 6.112 -11.805 1.00 66.00 83 PRO A N 1
ATOM 633 C CA . PRO A 1 83 ? 27.321 5.175 -11.501 1.00 66.00 83 PRO A CA 1
ATOM 634 C C . PRO A 1 83 ? 25.978 5.862 -11.228 1.00 66.00 83 PRO A C 1
ATOM 636 O O . PRO A 1 83 ? 25.930 6.936 -10.637 1.00 66.00 83 PRO A O 1
ATOM 639 N N . TYR A 1 84 ? 24.878 5.209 -11.622 1.00 78.12 84 TYR A N 1
ATOM 640 C CA . TYR A 1 84 ? 23.527 5.703 -11.347 1.00 78.12 84 TYR A CA 1
ATOM 641 C C . TYR A 1 84 ? 22.888 4.949 -10.183 1.00 78.12 84 TYR A C 1
ATOM 643 O O . TYR A 1 84 ? 22.910 3.716 -10.129 1.00 78.12 84 TYR A O 1
ATOM 651 N N . GLU A 1 85 ? 22.257 5.701 -9.287 1.00 81.75 85 GLU A N 1
ATOM 652 C CA . GLU A 1 85 ? 21.516 5.173 -8.145 1.00 81.75 85 GLU A CA 1
ATOM 653 C C . GLU A 1 85 ? 20.057 5.634 -8.196 1.00 81.75 85 GLU A C 1
ATOM 655 O O . GLU A 1 85 ? 19.764 6.830 -8.230 1.00 81.75 85 GLU A O 1
ATOM 660 N N . ILE A 1 86 ? 19.134 4.676 -8.151 1.00 83.75 86 ILE A N 1
ATOM 661 C CA . ILE A 1 86 ? 17.710 4.905 -7.914 1.00 83.75 86 ILE A CA 1
ATOM 662 C C . ILE A 1 86 ? 17.481 4.781 -6.402 1.00 83.75 86 ILE A C 1
ATOM 664 O O . ILE A 1 86 ? 17.449 3.673 -5.862 1.00 83.75 86 ILE A O 1
ATOM 668 N N . LYS A 1 87 ? 17.347 5.916 -5.707 1.00 83.62 87 LYS A N 1
ATOM 669 C CA . LYS A 1 87 ? 17.071 5.962 -4.260 1.00 83.62 87 LYS A CA 1
ATOM 670 C C . LYS A 1 87 ? 15.570 5.859 -4.011 1.00 83.62 87 LYS A C 1
ATOM 672 O O . LYS A 1 87 ? 14.838 6.821 -4.227 1.00 83.62 87 LYS A O 1
ATOM 677 N N . ILE A 1 88 ? 15.129 4.691 -3.563 1.00 80.94 88 ILE A N 1
ATOM 678 C CA . ILE A 1 88 ? 13.723 4.359 -3.308 1.00 80.94 88 ILE A CA 1
ATOM 679 C C . ILE A 1 88 ? 13.617 3.616 -1.981 1.00 80.94 88 ILE A C 1
ATOM 681 O O . ILE A 1 88 ? 14.485 2.832 -1.630 1.00 80.94 88 ILE A O 1
ATOM 685 N N . ASN A 1 89 ? 12.559 3.850 -1.219 1.00 81.88 89 ASN A N 1
ATOM 686 C CA . ASN A 1 89 ? 12.384 3.286 0.123 1.00 81.88 89 ASN A CA 1
ATOM 687 C C . ASN A 1 89 ? 11.790 1.863 0.127 1.00 81.88 89 ASN A C 1
ATOM 689 O O . ASN A 1 89 ? 11.167 1.475 1.112 1.00 81.88 89 ASN A O 1
ATOM 693 N N . PHE A 1 90 ? 11.955 1.120 -0.967 1.00 80.38 90 PHE A N 1
ATOM 694 C CA . PHE A 1 90 ? 11.467 -0.244 -1.141 1.00 80.38 90 PHE A CA 1
ATOM 695 C C . PHE A 1 90 ? 12.383 -1.022 -2.087 1.00 80.38 90 PHE A C 1
ATOM 697 O O . PHE A 1 90 ? 13.076 -0.435 -2.924 1.00 80.38 90 PHE A O 1
ATOM 704 N N . LYS A 1 91 ? 12.362 -2.352 -1.979 1.00 79.69 91 LYS A N 1
ATOM 705 C CA . LYS A 1 91 ? 13.133 -3.243 -2.846 1.00 79.69 91 LYS A CA 1
ATOM 706 C C . LYS A 1 91 ? 12.340 -3.510 -4.127 1.00 79.69 91 LYS A C 1
ATOM 708 O O . LYS A 1 91 ? 11.315 -4.181 -4.059 1.00 79.69 91 LYS A O 1
ATOM 713 N N . PRO A 1 92 ? 12.786 -3.032 -5.299 1.00 78.88 92 PRO A N 1
ATOM 714 C CA . PRO A 1 92 ? 11.994 -3.162 -6.501 1.00 78.88 92 PRO A CA 1
ATOM 715 C C . PRO A 1 92 ? 12.062 -4.593 -7.027 1.00 78.88 92 PRO A C 1
ATOM 717 O O . PRO A 1 92 ? 13.113 -5.237 -7.137 1.00 78.88 92 PRO A O 1
ATOM 720 N N . ASN A 1 93 ? 10.894 -5.070 -7.377 1.00 77.62 93 ASN A N 1
ATOM 721 C CA . ASN A 1 93 ? 10.621 -6.335 -8.001 1.00 77.62 93 ASN A CA 1
ATOM 722 C C . ASN A 1 93 ? 10.650 -6.157 -9.518 1.00 77.62 93 ASN A C 1
ATOM 724 O O . ASN A 1 93 ? 11.437 -6.820 -10.191 1.00 77.62 93 ASN A O 1
ATOM 728 N N . VAL A 1 94 ? 9.937 -5.154 -10.027 1.00 78.94 94 VAL A N 1
ATOM 729 C CA . VAL A 1 94 ? 9.956 -4.779 -11.439 1.00 78.94 94 VAL A CA 1
ATOM 730 C C . VAL A 1 94 ? 10.828 -3.543 -11.657 1.00 78.94 94 VAL A C 1
ATOM 732 O O . VAL A 1 94 ? 10.718 -2.571 -10.910 1.00 78.94 94 VAL A O 1
ATOM 735 N N . ILE A 1 95 ? 11.656 -3.538 -12.704 1.00 80.94 95 ILE A N 1
ATOM 736 C CA . ILE A 1 95 ? 12.397 -2.346 -13.157 1.00 80.94 95 ILE A CA 1
ATOM 737 C C . ILE A 1 95 ? 12.219 -2.191 -14.665 1.00 80.94 95 ILE A C 1
ATOM 739 O O . ILE A 1 95 ? 12.461 -3.141 -15.407 1.00 80.94 95 ILE A O 1
ATOM 743 N N . ILE A 1 96 ? 11.842 -0.994 -15.114 1.00 81.25 96 ILE A N 1
ATOM 744 C CA . ILE A 1 96 ? 11.757 -0.612 -16.525 1.00 81.25 96 ILE A CA 1
ATOM 745 C C . ILE A 1 96 ? 12.663 0.588 -16.795 1.00 81.25 96 ILE A C 1
ATOM 747 O O . ILE A 1 96 ? 12.604 1.591 -16.087 1.00 81.25 96 ILE A O 1
ATOM 751 N N . LEU A 1 97 ? 13.460 0.499 -17.860 1.00 80.94 97 LEU A N 1
ATOM 752 C CA . LEU A 1 97 ? 14.229 1.604 -18.428 1.00 80.94 97 LEU A CA 1
ATOM 753 C C . LEU A 1 97 ? 13.690 1.920 -19.823 1.00 80.94 97 LEU A C 1
ATOM 755 O O . LEU A 1 97 ? 13.610 1.032 -20.674 1.00 80.94 97 LEU A O 1
ATOM 759 N N . LYS A 1 98 ? 13.331 3.183 -20.057 1.00 82.50 98 LYS A N 1
ATOM 760 C CA . LYS A 1 98 ? 12.793 3.670 -21.332 1.00 82.50 98 LYS A CA 1
ATOM 761 C C . LYS A 1 98 ? 13.718 4.735 -21.891 1.00 82.50 98 LYS A C 1
ATOM 763 O O . LYS A 1 98 ? 14.075 5.681 -21.187 1.00 82.50 98 LYS A O 1
ATOM 768 N N . ASN A 1 99 ? 14.069 4.604 -23.160 1.00 76.12 99 ASN A N 1
ATOM 769 C CA . ASN A 1 99 ? 14.824 5.629 -23.856 1.00 76.12 99 ASN A CA 1
ATOM 770 C C . ASN A 1 99 ? 13.859 6.645 -24.459 1.00 76.12 99 ASN A C 1
ATOM 772 O O . ASN A 1 99 ? 13.108 6.345 -25.390 1.00 76.12 99 ASN A O 1
ATOM 776 N N . ASN A 1 100 ? 13.880 7.863 -23.920 1.00 69.44 100 ASN A N 1
ATOM 777 C CA . ASN A 1 100 ? 12.929 8.896 -24.314 1.00 69.44 100 ASN A CA 1
ATOM 778 C C . ASN A 1 100 ? 13.164 9.417 -25.746 1.00 69.44 100 ASN A C 1
ATOM 780 O O . ASN A 1 100 ? 12.294 10.108 -26.265 1.00 69.44 100 ASN A O 1
ATOM 784 N N . ALA A 1 101 ? 14.284 9.081 -26.404 1.00 68.25 101 ALA A N 1
ATOM 785 C CA . ALA A 1 101 ? 14.523 9.455 -27.800 1.00 68.25 101 ALA A CA 1
ATOM 786 C C . ALA A 1 101 ? 13.626 8.678 -28.780 1.00 68.25 101 ALA A C 1
ATOM 788 O O . ALA A 1 101 ? 13.183 9.241 -29.776 1.00 68.25 101 ALA A O 1
ATOM 789 N N . ASN A 1 102 ? 13.327 7.409 -28.477 1.00 63.88 102 ASN A N 1
ATOM 790 C CA . ASN A 1 102 ? 12.559 6.523 -29.361 1.00 63.88 102 ASN A CA 1
ATOM 791 C C . ASN A 1 102 ? 11.265 5.992 -28.716 1.00 63.88 102 ASN A C 1
ATOM 793 O O . ASN A 1 102 ? 10.503 5.294 -29.376 1.00 63.88 102 ASN A O 1
ATOM 797 N N . GLY A 1 103 ? 11.021 6.281 -27.431 1.00 58.69 103 GLY A N 1
ATOM 798 C CA . GLY A 1 103 ? 9.837 5.830 -26.685 1.00 58.69 103 GLY A CA 1
ATOM 799 C C . GLY A 1 103 ? 9.806 4.328 -26.376 1.00 58.69 103 GLY A C 1
ATOM 800 O O . GLY A 1 103 ? 8.851 3.847 -25.767 1.00 58.69 103 GLY A O 1
ATOM 801 N N . ASN A 1 104 ? 10.843 3.591 -26.774 1.00 66.12 104 ASN A N 1
ATOM 802 C CA . ASN A 1 104 ? 10.931 2.150 -26.599 1.00 66.12 104 ASN A CA 1
ATOM 803 C C . ASN A 1 104 ? 11.355 1.788 -25.170 1.00 66.12 104 ASN A C 1
ATOM 805 O O . ASN A 1 104 ? 12.146 2.487 -24.524 1.00 66.12 104 ASN A O 1
ATOM 809 N N . ILE A 1 105 ? 10.810 0.672 -24.682 1.00 65.69 105 ILE A N 1
ATOM 810 C CA . ILE A 1 105 ? 11.316 0.010 -23.482 1.00 65.69 105 ILE A CA 1
ATOM 811 C C . ILE A 1 105 ? 12.627 -0.647 -23.881 1.00 65.69 105 ILE A C 1
ATOM 813 O O . ILE A 1 105 ? 12.632 -1.632 -24.614 1.00 65.69 105 ILE A O 1
ATOM 817 N N . ASP A 1 106 ? 13.726 -0.098 -23.385 1.00 64.38 106 ASP A N 1
ATOM 818 C CA . ASP A 1 106 ? 15.035 -0.673 -23.651 1.00 64.38 106 ASP A CA 1
ATOM 819 C C . ASP A 1 106 ? 15.289 -1.857 -22.719 1.00 64.38 106 ASP A C 1
ATOM 821 O O . ASP A 1 106 ? 15.969 -2.800 -23.119 1.00 64.38 106 ASP A O 1
ATOM 825 N N . LYS A 1 107 ? 14.763 -1.829 -21.479 1.00 68.25 107 LYS A N 1
ATOM 826 C CA . LYS A 1 107 ? 14.956 -2.908 -20.490 1.00 68.25 107 LYS A CA 1
ATOM 827 C C . LYS A 1 107 ? 13.754 -3.076 -19.566 1.00 68.25 107 LYS A C 1
ATOM 829 O O . LYS A 1 107 ? 13.225 -2.088 -19.067 1.00 68.25 107 LYS A O 1
ATOM 834 N N . TRP A 1 108 ? 13.390 -4.327 -19.287 1.00 63.81 108 TRP A N 1
ATOM 835 C CA . TRP A 1 108 ? 12.404 -4.745 -18.284 1.00 63.81 108 TRP A CA 1
ATOM 836 C C . TRP A 1 108 ? 12.956 -5.935 -17.485 1.00 63.81 108 TRP A C 1
ATOM 838 O O . TRP A 1 108 ? 13.763 -6.701 -18.009 1.00 63.81 108 TRP A O 1
ATOM 848 N N . CYS A 1 109 ? 12.558 -6.091 -16.224 1.00 66.50 109 CYS A N 1
ATOM 849 C CA . CYS A 1 109 ? 12.968 -7.210 -15.373 1.00 66.50 109 CYS A CA 1
ATOM 850 C C . CYS A 1 109 ? 11.865 -7.537 -14.357 1.00 66.50 109 CYS A C 1
ATOM 852 O O . CYS A 1 109 ? 11.495 -6.609 -13.644 1.00 66.50 109 CYS A O 1
ATOM 854 N N . TYR A 1 110 ? 11.375 -8.793 -14.286 1.00 57.00 110 TYR A N 1
ATOM 855 C CA . TYR A 1 110 ? 10.705 -9.426 -13.122 1.00 57.00 110 TYR A CA 1
ATOM 856 C C . TYR A 1 110 ? 10.437 -10.940 -13.336 1.00 57.00 110 TYR A C 1
ATOM 858 O O . TYR A 1 110 ? 10.364 -11.338 -14.491 1.00 57.00 110 TYR A O 1
ATOM 866 N N . PRO A 1 111 ? 10.228 -11.747 -12.266 1.00 52.12 111 PRO A N 1
ATOM 867 C CA . PRO A 1 111 ? 11.150 -12.826 -11.892 1.00 52.12 111 PRO A CA 1
ATOM 868 C C . PRO A 1 111 ? 11.264 -13.953 -12.947 1.00 52.12 111 PRO A C 1
ATOM 870 O O . PRO A 1 111 ? 10.333 -14.202 -13.700 1.00 52.12 111 PRO A O 1
ATOM 873 N N . GLU A 1 112 ? 12.386 -14.679 -12.897 1.00 49.12 112 GLU A N 1
ATOM 874 C CA . GLU A 1 112 ? 12.860 -15.673 -13.881 1.00 49.12 112 GLU A CA 1
ATOM 875 C C . GLU A 1 112 ? 13.361 -15.040 -15.189 1.00 49.12 112 GLU A C 1
ATOM 877 O O . GLU A 1 112 ? 12.751 -14.172 -15.784 1.00 49.12 112 GLU A O 1
ATOM 882 N N . ASP A 1 113 ? 14.500 -15.394 -15.739 1.00 40.16 113 ASP A N 1
ATOM 883 C CA . ASP A 1 113 ? 15.611 -16.144 -15.214 1.00 40.16 113 ASP A CA 1
ATOM 884 C C . ASP A 1 113 ? 16.790 -15.695 -16.062 1.00 40.16 113 ASP A C 1
ATOM 886 O O . ASP A 1 113 ? 16.667 -15.504 -17.270 1.00 40.16 113 ASP A O 1
ATOM 890 N N . THR A 1 114 ? 17.936 -15.531 -15.424 1.00 45.69 114 THR A N 1
ATOM 891 C CA . THR A 1 114 ? 19.218 -15.241 -16.064 1.00 45.69 114 THR A CA 1
ATOM 892 C C . THR A 1 114 ? 19.292 -13.959 -16.896 1.00 45.69 114 THR A C 1
ATOM 894 O O . THR A 1 114 ? 18.727 -13.782 -17.966 1.00 45.69 114 THR A O 1
ATOM 897 N N . PHE A 1 115 ? 20.128 -13.061 -16.389 1.00 51.59 115 PHE A N 1
ATOM 898 C CA . PHE A 1 115 ? 20.930 -12.127 -17.159 1.00 51.59 115 PHE A CA 1
ATOM 899 C C . PHE A 1 115 ? 21.113 -12.586 -18.621 1.00 51.59 115 PHE A C 1
ATOM 901 O O . PHE A 1 115 ? 22.036 -13.352 -18.912 1.00 51.59 115 PHE A O 1
ATOM 908 N N . GLU A 1 116 ? 20.288 -12.087 -19.552 1.00 42.25 116 GLU A N 1
ATOM 909 C CA . GLU A 1 116 ? 20.612 -12.228 -20.968 1.00 42.25 116 GLU A CA 1
ATOM 910 C C . GLU A 1 116 ? 22.021 -11.656 -21.139 1.00 42.25 116 GLU A C 1
ATOM 912 O O . GLU A 1 116 ? 22.311 -10.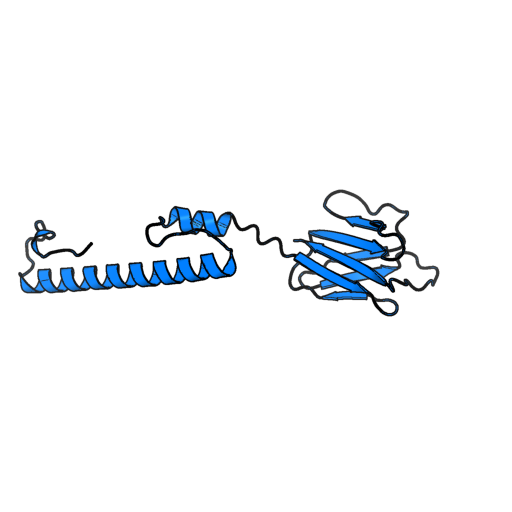504 -20.775 1.00 42.25 116 GLU A O 1
ATOM 917 N N . HIS A 1 117 ? 22.925 -12.504 -21.626 1.00 42.75 117 HIS A N 1
ATOM 918 C CA . HIS A 1 117 ? 24.354 -12.249 -21.801 1.00 42.75 117 HIS A CA 1
ATOM 919 C C . HIS A 1 117 ? 24.645 -11.157 -22.849 1.00 42.75 117 HIS A C 1
ATOM 921 O O . HIS A 1 117 ? 25.791 -10.959 -23.236 1.00 42.75 117 HIS A O 1
ATOM 927 N N . HIS A 1 118 ? 23.619 -10.435 -23.300 1.00 45.84 118 HIS A N 1
ATOM 928 C CA . HIS A 1 118 ? 23.702 -9.339 -24.259 1.00 45.84 118 HIS A CA 1
ATOM 929 C C . HIS A 1 118 ? 23.410 -7.970 -23.631 1.00 45.84 118 HIS A C 1
ATOM 931 O O . HIS A 1 118 ? 23.557 -6.941 -24.287 1.00 45.84 118 HIS A O 1
ATOM 937 N N . ASN A 1 119 ? 23.054 -7.924 -22.343 1.00 56.06 119 ASN A N 1
ATOM 938 C CA . ASN A 1 119 ? 22.775 -6.670 -21.659 1.00 56.06 119 ASN A CA 1
ATOM 939 C C . ASN A 1 119 ? 24.049 -6.025 -21.089 1.00 56.06 119 ASN A C 1
ATOM 941 O O . ASN A 1 119 ? 24.669 -6.528 -20.156 1.00 56.06 119 ASN A O 1
ATOM 945 N N . THR A 1 120 ? 24.388 -4.839 -21.601 1.00 67.75 120 THR A N 1
ATOM 946 C CA . THR A 1 120 ? 25.513 -3.985 -21.161 1.00 67.75 120 THR A CA 1
ATOM 947 C C . THR A 1 120 ? 25.361 -3.385 -19.757 1.00 67.75 120 THR A C 1
ATOM 949 O O . THR A 1 120 ? 26.308 -2.793 -19.245 1.00 67.75 120 THR A O 1
ATOM 952 N N . ILE A 1 121 ? 24.194 -3.530 -19.119 1.00 72.88 121 ILE A N 1
ATOM 953 C CA . ILE A 1 121 ? 23.880 -2.937 -17.810 1.00 72.88 121 ILE A CA 1
ATOM 954 C C . ILE A 1 121 ? 23.708 -4.052 -16.774 1.00 72.88 121 ILE A C 1
ATOM 956 O O . ILE A 1 121 ? 22.979 -5.024 -16.988 1.00 72.88 121 ILE A O 1
ATOM 960 N N . SER A 1 122 ? 24.391 -3.901 -15.648 1.00 74.38 122 SER A N 1
ATOM 961 C CA . SER A 1 122 ? 24.167 -4.635 -14.411 1.00 74.38 122 SER A CA 1
ATOM 962 C C . SER A 1 122 ? 23.193 -3.864 -13.524 1.00 74.38 122 SER A C 1
ATOM 964 O O . SER A 1 122 ? 23.267 -2.637 -13.443 1.00 74.38 122 SER A O 1
ATOM 966 N N . ILE A 1 123 ? 22.287 -4.586 -12.865 1.00 76.44 123 ILE A N 1
ATOM 967 C CA . ILE A 1 123 ? 21.308 -4.020 -11.938 1.00 76.44 123 ILE A CA 1
ATOM 968 C C . ILE A 1 123 ? 21.468 -4.719 -10.591 1.00 76.44 123 ILE A C 1
ATOM 970 O O . ILE A 1 123 ? 21.201 -5.914 -10.476 1.00 76.44 123 ILE A O 1
ATOM 974 N N . ASN A 1 124 ? 21.892 -3.969 -9.577 1.00 77.56 124 ASN A N 1
ATOM 975 C CA . ASN A 1 124 ? 22.055 -4.459 -8.212 1.00 77.56 124 ASN A CA 1
ATOM 976 C C . ASN A 1 124 ? 20.915 -3.923 -7.345 1.00 77.56 124 ASN A C 1
ATOM 978 O O . ASN A 1 124 ? 20.703 -2.710 -7.277 1.00 77.56 124 ASN A O 1
ATOM 982 N N . ARG A 1 125 ? 20.187 -4.824 -6.683 1.00 77.38 125 ARG A N 1
ATOM 983 C CA . ARG A 1 125 ? 19.024 -4.488 -5.853 1.00 77.38 125 ARG A CA 1
ATOM 984 C C . ARG A 1 125 ? 19.373 -4.604 -4.376 1.00 77.38 125 ARG A C 1
ATOM 986 O O . ARG A 1 125 ? 19.784 -5.672 -3.928 1.00 77.38 125 ARG A O 1
ATOM 993 N N . TYR A 1 126 ? 19.141 -3.529 -3.640 1.00 78.50 126 TYR A N 1
ATOM 994 C CA . TYR A 1 126 ? 19.273 -3.456 -2.189 1.00 78.50 126 TYR A CA 1
ATOM 995 C C . TYR A 1 126 ? 17.911 -3.122 -1.577 1.00 78.50 126 TYR A C 1
ATOM 997 O O . TYR A 1 126 ? 16.957 -2.823 -2.294 1.00 78.50 126 TYR A O 1
ATOM 1005 N N . ASP A 1 127 ? 17.807 -3.183 -0.253 1.00 76.19 127 ASP A N 1
ATOM 1006 C CA . ASP A 1 127 ? 16.522 -2.997 0.433 1.00 76.19 127 ASP A CA 1
ATOM 1007 C C . ASP A 1 127 ? 15.965 -1.569 0.288 1.00 76.19 127 ASP A C 1
ATOM 1009 O O . ASP A 1 127 ? 14.755 -1.365 0.321 1.00 76.19 127 ASP A O 1
ATOM 1013 N N . ASN A 1 128 ? 16.842 -0.578 0.106 1.00 76.19 128 ASN A N 1
ATOM 1014 C CA . ASN A 1 128 ? 16.514 0.852 0.094 1.00 76.19 128 ASN A CA 1
ATOM 1015 C C . ASN A 1 128 ? 17.114 1.630 -1.094 1.00 76.19 128 ASN A C 1
ATOM 1017 O O . ASN A 1 128 ? 17.149 2.863 -1.074 1.00 76.19 128 ASN A O 1
ATOM 1021 N N . TYR A 1 129 ? 17.654 0.936 -2.096 1.00 79.00 129 TYR A N 1
ATOM 1022 C CA . TYR A 1 129 ? 18.057 1.539 -3.367 1.00 79.00 129 TYR A CA 1
ATOM 1023 C C . TYR A 1 129 ? 18.316 0.469 -4.429 1.00 79.00 129 TYR A C 1
ATOM 1025 O O . TYR A 1 129 ? 18.467 -0.720 -4.149 1.00 79.00 129 TYR A O 1
ATOM 1033 N N . THR A 1 130 ? 18.408 0.914 -5.678 1.00 78.00 130 THR A N 1
ATOM 1034 C CA . THR A 1 130 ? 18.887 0.110 -6.804 1.00 78.00 130 THR A CA 1
ATOM 1035 C C . THR A 1 130 ? 20.037 0.822 -7.496 1.00 78.00 130 THR A C 1
ATOM 1037 O O . THR A 1 130 ? 19.955 2.015 -7.776 1.00 78.00 130 THR A O 1
ATOM 1040 N N . SER A 1 131 ? 21.110 0.090 -7.780 1.00 79.50 131 SER A N 1
ATOM 1041 C CA . SER A 1 131 ? 22.279 0.593 -8.503 1.00 79.50 131 SER A CA 1
ATOM 1042 C C . SER A 1 131 ? 22.304 0.036 -9.923 1.00 79.50 131 SER A C 1
ATOM 1044 O O . SER A 1 131 ? 22.074 -1.158 -10.132 1.00 79.50 131 SER A O 1
ATOM 1046 N N . LEU A 1 132 ? 22.600 0.907 -10.889 1.00 79.56 132 LEU A N 1
ATOM 1047 C CA . LEU A 1 132 ? 22.832 0.550 -12.284 1.00 79.56 132 LEU A CA 1
ATOM 1048 C C . LEU A 1 132 ? 24.302 0.797 -12.626 1.00 79.56 132 LEU A C 1
ATOM 1050 O O . LEU A 1 132 ? 24.819 1.902 -12.436 1.00 79.56 132 LEU A O 1
ATOM 1054 N N . SER A 1 133 ? 24.971 -0.215 -13.169 1.00 75.31 133 SER A N 1
ATOM 1055 C CA . SER A 1 133 ? 26.375 -0.123 -13.578 1.00 75.31 133 SER A CA 1
ATOM 1056 C C . SER A 1 133 ? 26.623 -0.804 -14.919 1.00 75.31 133 SER A C 1
ATOM 1058 O O . SER A 1 133 ? 25.798 -1.567 -15.414 1.00 75.31 133 SER A O 1
ATOM 1060 N N . TYR A 1 134 ? 27.756 -0.512 -15.551 1.00 73.00 134 TYR A N 1
ATOM 1061 C CA . TYR A 1 134 ? 28.166 -1.192 -16.778 1.00 73.00 134 TYR A CA 1
ATOM 1062 C C . TYR A 1 134 ? 28.671 -2.615 -16.469 1.00 73.00 134 TYR A C 1
ATOM 1064 O O . TYR A 1 134 ? 29.395 -2.811 -15.494 1.00 73.00 134 TYR A O 1
ATOM 1072 N N . ARG A 1 135 ? 28.281 -3.621 -17.270 1.00 69.62 135 ARG A N 1
ATOM 1073 C CA . ARG A 1 135 ? 28.564 -5.047 -16.990 1.00 69.62 135 ARG A CA 1
ATOM 1074 C C . ARG A 1 135 ? 29.952 -5.524 -17.448 1.00 69.62 135 ARG A C 1
ATOM 1076 O O . ARG A 1 135 ? 30.513 -6.409 -16.812 1.00 69.62 135 ARG A O 1
ATOM 1083 N N . TYR A 1 136 ? 30.503 -4.986 -18.539 1.00 66.88 136 TYR A N 1
ATOM 1084 C CA . TYR A 1 136 ? 31.745 -5.500 -19.140 1.00 66.88 136 TYR A CA 1
ATOM 1085 C C . TYR A 1 136 ? 32.967 -4.642 -18.789 1.00 66.88 136 TYR A C 1
ATOM 1087 O O . TYR A 1 136 ? 32.901 -3.422 -18.771 1.00 66.88 136 TYR A O 1
ATOM 1095 N N . ALA A 1 137 ? 34.121 -5.269 -18.563 1.00 53.78 137 ALA A N 1
ATOM 1096 C CA . ALA A 1 137 ? 35.338 -4.592 -18.098 1.00 53.78 137 ALA A CA 1
ATOM 1097 C C . ALA A 1 137 ? 36.054 -3.711 -19.152 1.00 53.78 137 ALA A C 1
ATOM 1099 O O . ALA A 1 137 ? 37.056 -3.079 -18.830 1.00 53.78 137 ALA A O 1
ATOM 1100 N N . ASN A 1 138 ? 35.553 -3.610 -20.392 1.00 56.03 138 ASN A N 1
ATOM 1101 C CA . ASN A 1 138 ? 36.232 -2.904 -21.495 1.00 56.03 138 ASN A CA 1
ATOM 1102 C C . ASN A 1 138 ? 36.047 -1.365 -21.487 1.00 56.03 138 ASN A C 1
ATOM 1104 O O . ASN A 1 138 ? 35.976 -0.744 -22.543 1.00 56.03 138 ASN A O 1
ATOM 1108 N N . GLY A 1 139 ? 35.972 -0.744 -20.304 1.00 52.34 139 GLY A N 1
ATOM 1109 C CA . GLY A 1 139 ? 36.266 0.686 -20.109 1.00 52.34 139 GLY A CA 1
ATOM 1110 C C . GLY A 1 139 ? 35.308 1.727 -20.708 1.00 52.34 139 GLY A C 1
ATOM 1111 O O . GLY A 1 139 ? 35.654 2.905 -20.725 1.00 52.34 139 GLY A O 1
ATOM 1112 N N . GLY A 1 140 ? 34.123 1.346 -21.191 1.00 61.84 140 GLY A N 1
ATOM 1113 C CA . GLY A 1 140 ? 33.111 2.305 -21.652 1.00 61.84 140 GLY A CA 1
ATOM 1114 C C . GLY A 1 140 ? 32.337 2.948 -20.495 1.00 61.84 140 GLY A C 1
ATOM 1115 O O . GLY A 1 140 ? 32.031 2.286 -19.504 1.00 61.84 140 GLY A O 1
ATOM 1116 N N . THR A 1 141 ? 31.979 4.228 -20.620 1.00 62.56 141 THR A N 1
ATOM 1117 C CA . THR A 1 141 ? 31.025 4.878 -19.712 1.00 62.56 141 THR A CA 1
ATOM 1118 C C . THR A 1 141 ? 29.595 4.497 -20.093 1.00 62.56 141 THR A C 1
ATOM 1120 O O . THR A 1 141 ? 29.208 4.547 -21.260 1.00 62.56 141 THR A O 1
ATOM 1123 N N . LEU A 1 142 ? 28.780 4.120 -19.104 1.00 71.44 142 LEU A N 1
ATOM 1124 C CA . LEU A 1 142 ? 27.338 4.000 -19.295 1.00 71.44 142 LEU A CA 1
ATOM 1125 C C . LEU A 1 142 ? 26.737 5.413 -19.307 1.00 71.44 142 LEU A C 1
ATOM 1127 O O . LEU A 1 142 ? 26.816 6.113 -18.295 1.00 71.44 142 LEU A O 1
ATOM 1131 N N . ASN A 1 143 ? 26.158 5.813 -20.441 1.00 74.19 143 ASN A N 1
ATOM 1132 C CA . ASN A 1 143 ? 25.390 7.047 -20.574 1.00 74.19 143 ASN A CA 1
ATOM 1133 C C . ASN A 1 143 ? 23.891 6.715 -20.638 1.00 74.19 143 ASN A C 1
ATOM 1135 O O . ASN A 1 143 ? 23.434 6.090 -21.595 1.00 74.19 143 ASN A O 1
ATOM 1139 N N . LEU A 1 144 ? 23.155 7.111 -19.602 1.00 74.88 144 LEU A N 1
ATOM 1140 C CA . LEU A 1 144 ? 21.698 7.024 -19.503 1.00 74.88 144 LEU A CA 1
ATOM 1141 C C . LEU A 1 144 ? 21.038 8.409 -19.545 1.00 74.88 144 LEU A C 1
ATOM 1143 O O . LEU A 1 144 ? 19.883 8.538 -19.142 1.00 74.88 144 LEU A O 1
ATOM 1147 N N . ASP A 1 145 ? 21.731 9.445 -20.022 1.00 77.38 145 ASP A N 1
ATOM 1148 C CA . ASP A 1 145 ? 21.132 10.765 -20.205 1.00 77.38 145 ASP A CA 1
ATOM 1149 C C . ASP A 1 145 ? 19.845 10.670 -21.022 1.00 77.38 145 ASP A C 1
ATOM 1151 O O . ASP A 1 145 ? 19.810 10.126 -22.127 1.00 77.38 145 ASP A O 1
ATOM 1155 N N . GLY A 1 146 ? 18.762 11.197 -20.451 1.00 73.94 146 GLY A N 1
ATOM 1156 C CA . GLY A 1 146 ? 17.457 11.196 -21.101 1.00 73.94 146 GLY A CA 1
ATOM 1157 C C . GLY A 1 146 ? 16.718 9.858 -21.051 1.00 73.94 146 GLY A C 1
ATOM 1158 O O . GLY A 1 146 ? 15.653 9.757 -21.652 1.00 73.94 146 GLY A O 1
ATOM 1159 N N . TYR A 1 147 ? 17.202 8.851 -20.320 1.00 80.38 147 TYR A N 1
ATOM 1160 C CA . TYR A 1 147 ? 16.399 7.670 -20.001 1.00 80.38 147 TYR A CA 1
ATOM 1161 C C . TYR A 1 147 ? 15.432 7.989 -18.863 1.00 80.38 147 TYR A C 1
ATOM 1163 O O . TYR A 1 147 ? 15.805 8.627 -17.874 1.00 80.38 147 TYR A O 1
ATOM 1171 N N . SER A 1 148 ? 14.198 7.503 -18.971 1.00 86.00 148 SER A N 1
ATOM 1172 C CA . SER A 1 148 ? 13.288 7.417 -17.832 1.00 86.00 148 SER A CA 1
ATOM 1173 C C . SER A 1 148 ? 13.331 6.022 -17.214 1.00 86.00 148 SER A C 1
ATOM 1175 O O . SER A 1 148 ? 13.571 5.022 -17.893 1.00 86.00 148 SER A O 1
ATOM 1177 N N . TRP A 1 149 ? 13.126 5.961 -15.905 1.00 86.75 149 TRP A N 1
ATOM 1178 C CA . TRP A 1 149 ? 13.037 4.721 -15.150 1.00 86.75 149 TRP A CA 1
ATOM 1179 C C . TRP A 1 149 ? 11.711 4.650 -14.412 1.00 86.75 149 TRP A C 1
ATOM 1181 O O . TRP A 1 149 ? 11.149 5.670 -14.011 1.00 86.75 149 TRP A O 1
ATOM 1191 N N . GLU A 1 150 ? 11.227 3.431 -14.238 1.00 87.31 150 GLU A N 1
ATOM 1192 C CA . GLU A 1 150 ? 9.992 3.107 -13.538 1.00 87.31 150 GLU A CA 1
ATOM 1193 C C . GLU A 1 150 ? 10.223 1.799 -12.773 1.00 87.31 150 GLU A C 1
ATOM 1195 O O . GLU A 1 150 ? 10.825 0.868 -13.313 1.00 87.31 150 GLU A O 1
ATOM 1200 N N . VAL A 1 151 ? 9.849 1.745 -11.497 1.00 85.12 151 VAL A N 1
ATOM 1201 C CA . VAL A 1 151 ? 10.136 0.612 -10.604 1.00 85.12 151 VAL A CA 1
ATOM 1202 C C . VAL A 1 151 ? 8.938 0.300 -9.721 1.00 85.12 151 VAL A C 1
ATOM 1204 O O . VAL A 1 151 ? 8.259 1.223 -9.270 1.00 85.12 151 VAL A O 1
ATOM 1207 N N . TRP A 1 152 ? 8.712 -0.987 -9.452 1.00 85.06 152 TRP A N 1
ATOM 1208 C CA . TRP A 1 152 ? 7.588 -1.481 -8.655 1.00 85.06 152 TRP A CA 1
ATOM 1209 C C . TRP A 1 152 ? 8.043 -2.547 -7.665 1.00 85.06 152 TRP A C 1
ATOM 1211 O O . TRP A 1 152 ? 8.901 -3.354 -8.016 1.00 85.06 152 TRP A O 1
ATOM 1221 N N . GLU A 1 153 ? 7.468 -2.564 -6.465 1.00 77.38 153 GLU A N 1
ATOM 1222 C CA . GLU A 1 153 ? 7.490 -3.704 -5.529 1.00 77.38 153 GLU A CA 1
ATOM 1223 C C . GLU A 1 153 ? 6.370 -4.704 -5.830 1.00 77.38 153 GLU A C 1
ATOM 1225 O O . GLU A 1 153 ? 5.239 -4.265 -6.126 1.00 77.38 153 GLU A O 1
#

Radius of gyration: 28.38 Å; chains: 1; bounding box: 69×29×74 Å

Foldseek 3Di:
DQDDLVVVVPPPPDDSVRSVVVSVVVRVVVVVVLVVLVVLQVVLCVPVVDPDDSPHDPVSSVCSVVVDPVWPKDKDADDDWDWDKAFAQAWFQWK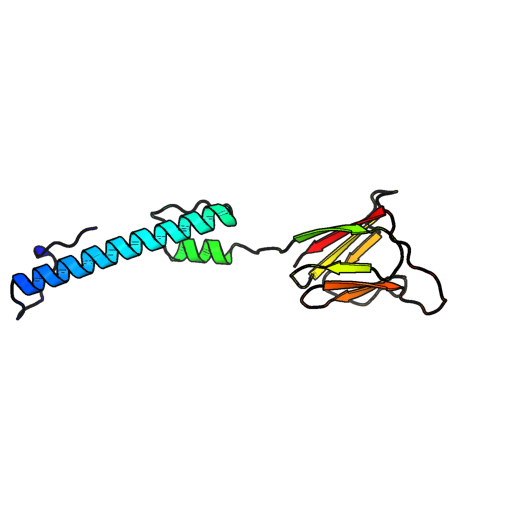WKAQPVVRDTPDIDHDDDDDPPPDQWDWDTDGGMIIIDGDDPPDDIDDRHRIMMMTTD